Protein AF-A0A1F8QJ65-F1 (afdb_monomer)

Radius of gyration: 10.18 Å; Cα contacts (8 Å, |Δi|>4): 70; chains: 1; bounding box: 23×18×24 Å

Mean predicted aligned error: 2.52 Å

Foldseek 3Di:
DKKAAPCLLVDPDGDIDDDPDPVVVVVVVCVCCCPVVVCNDQDPVNVVSRVVRIDD

Nearest PDB structures (foldseek):
  4kyz-assembly1_A  TM=3.475E-01  e=7.798E+00  synthetic cons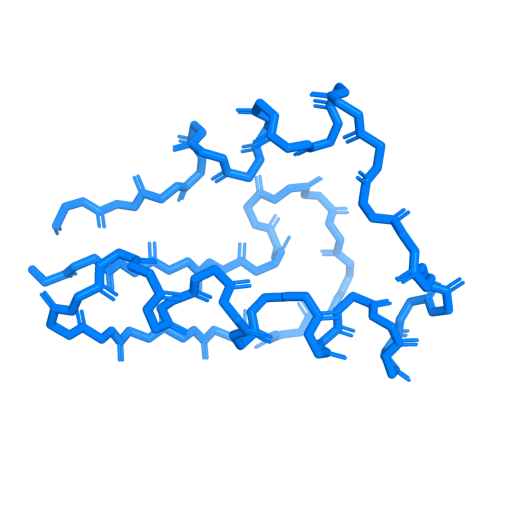truct

Solvent-accessible surface area (backbone atoms only — not comparable to full-atom values): 3302 Å² total; per-residue (Å²): 89,39,28,42,45,49,42,76,76,73,46,91,57,87,55,68,51,70,35,88,44,66,69,61,44,53,53,54,49,49,52,47,37,28,76,76,66,72,35,87,67,82,50,75,72,57,48,53,51,52,61,72,49,47,41,102

Sequence (56 aa):
MPSFKCKDLGMSDSFEVRTDKKEELMKLIAVHARDSHNIPVIPPDMLKKIEAAIKP

Structure (mmCIF, N/CA/C/O backbone):
data_AF-A0A1F8QJ65-F1
#
_entry.id   AF-A0A1F8QJ65-F1
#
loop_
_atom_site.group_PDB
_atom_site.id
_atom_site.type_symbol
_atom_site.label_atom_id
_atom_site.label_alt_id
_atom_site.label_comp_id
_atom_site.label_asym_id
_atom_site.label_entity_id
_atom_site.label_seq_id
_atom_site.pdbx_PDB_ins_code
_atom_site.Cartn_x
_atom_site.Cartn_y
_atom_site.Cartn_z
_atom_site.occupancy
_atom_site.B_iso_or_equiv
_atom_site.auth_seq_id
_atom_site.auth_comp_id
_atom_site.auth_asym_id
_atom_site.auth_atom_id
_atom_site.pdbx_PDB_model_num
ATOM 1 N N . MET A 1 1 ? -11.620 3.861 10.004 1.00 83.38 1 MET A N 1
ATOM 2 C CA . MET A 1 1 ? -11.719 2.841 8.942 1.00 83.38 1 MET A CA 1
ATOM 3 C C . MET A 1 1 ? -10.524 3.046 8.031 1.00 83.38 1 MET A C 1
ATOM 5 O O . MET A 1 1 ? -10.460 4.113 7.416 1.00 83.38 1 MET A O 1
ATOM 9 N N . PRO A 1 2 ? -9.612 2.067 7.953 1.00 92.06 2 PRO A N 1
ATOM 10 C CA . PRO A 1 2 ? -8.415 2.149 7.133 1.00 92.06 2 PRO A CA 1
ATOM 11 C C . PRO A 1 2 ? -8.699 2.644 5.711 1.00 92.06 2 PRO A C 1
ATOM 13 O O . PRO A 1 2 ? -9.592 2.133 5.030 1.00 92.06 2 PRO A O 1
ATOM 16 N N . SER A 1 3 ? -7.938 3.637 5.257 1.00 95.06 3 SER A N 1
ATOM 17 C CA . SER A 1 3 ? -8.046 4.180 3.901 1.00 95.06 3 SER A CA 1
ATOM 18 C C . SER A 1 3 ? -6.682 4.421 3.273 1.00 95.06 3 SER A C 1
ATOM 20 O O . SER A 1 3 ? -5.702 4.669 3.970 1.00 95.06 3 SER A O 1
ATOM 22 N N . PHE A 1 4 ? -6.622 4.329 1.949 1.00 96.50 4 PHE A N 1
ATOM 23 C CA . PHE A 1 4 ? -5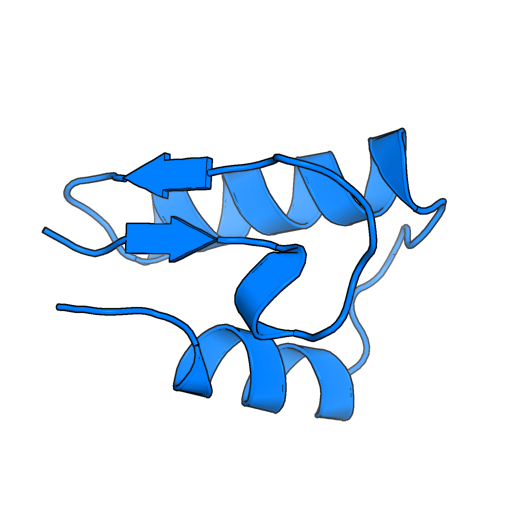.409 4.484 1.157 1.00 96.50 4 PHE A CA 1
ATOM 24 C C . PHE A 1 4 ? -5.714 5.249 -0.131 1.00 96.50 4 PHE A C 1
ATOM 26 O O . PHE A 1 4 ? -6.742 5.010 -0.767 1.00 96.50 4 PHE A O 1
ATOM 33 N N . LYS A 1 5 ? -4.797 6.134 -0.529 1.00 96.56 5 LYS A N 1
ATOM 34 C CA . LYS A 1 5 ? -4.817 6.834 -1.818 1.00 96.56 5 LYS A CA 1
ATOM 35 C C . LYS A 1 5 ? -3.488 6.591 -2.520 1.00 96.56 5 LYS A C 1
ATOM 37 O O . LYS A 1 5 ? -2.444 6.883 -1.945 1.00 96.56 5 LYS A O 1
ATOM 42 N N . CYS A 1 6 ? -3.507 6.115 -3.763 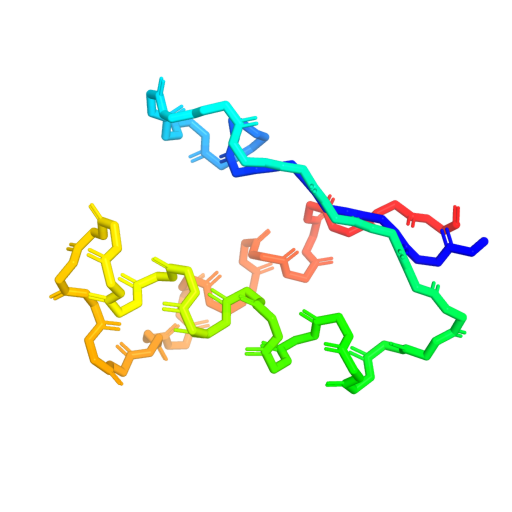1.00 94.56 6 CYS A N 1
ATOM 43 C CA . CYS A 1 6 ? -2.267 5.822 -4.492 1.00 94.56 6 CYS A CA 1
ATOM 44 C C . CYS A 1 6 ? -1.413 7.084 -4.716 1.00 94.56 6 CYS A C 1
ATOM 46 O O . CYS A 1 6 ? -0.187 7.053 -4.599 1.00 94.56 6 CYS A O 1
ATOM 48 N N . LYS A 1 7 ? -2.071 8.239 -4.886 1.00 95.25 7 LYS A N 1
ATOM 49 C CA . LYS A 1 7 ? -1.421 9.560 -4.948 1.00 95.25 7 LYS A CA 1
ATOM 50 C C . LYS A 1 7 ? -0.587 9.907 -3.722 1.00 95.25 7 LYS A C 1
ATOM 52 O O . LYS A 1 7 ? 0.389 10.638 -3.863 1.00 95.25 7 LYS A O 1
ATOM 57 N N . ASP A 1 8 ? -0.922 9.376 -2.545 1.00 93.44 8 ASP A N 1
ATOM 58 C CA . ASP A 1 8 ? -0.151 9.630 -1.321 1.00 93.44 8 ASP A CA 1
ATOM 59 C C . ASP A 1 8 ? 1.251 8.977 -1.401 1.00 93.44 8 ASP A C 1
ATOM 61 O O . ASP A 1 8 ? 2.150 9.349 -0.651 1.00 93.44 8 ASP A O 1
ATOM 65 N N . LEU A 1 9 ? 1.476 8.063 -2.358 1.00 90.75 9 LEU A N 1
ATOM 66 C CA . LEU A 1 9 ? 2.789 7.496 -2.697 1.00 90.75 9 LEU A CA 1
ATOM 67 C C . LEU A 1 9 ? 3.528 8.252 -3.812 1.00 90.75 9 LEU A C 1
ATOM 69 O O . LEU A 1 9 ? 4.616 7.835 -4.211 1.00 90.75 9 LEU A O 1
ATOM 73 N N . GLY A 1 10 ? 2.952 9.338 -4.331 1.00 87.81 10 GLY A N 1
ATOM 74 C CA . GLY A 1 10 ? 3.482 10.077 -5.477 1.00 87.81 10 GLY A CA 1
ATOM 75 C C . GLY A 1 10 ? 3.153 9.453 -6.837 1.00 87.81 10 GLY A C 1
ATOM 76 O O . GLY A 1 10 ? 3.737 9.859 -7.840 1.00 87.81 10 GLY A O 1
ATOM 77 N N . MET A 1 11 ? 2.233 8.482 -6.887 1.00 89.75 11 MET A N 1
ATOM 78 C CA . MET A 1 11 ? 1.713 7.944 -8.147 1.00 89.75 11 MET A CA 1
ATOM 79 C C . MET A 1 11 ? 0.720 8.925 -8.789 1.00 89.75 11 MET A C 1
ATOM 81 O O . MET A 1 11 ? 0.094 9.743 -8.112 1.00 89.75 11 MET A O 1
ATOM 85 N N . SER A 1 12 ? 0.593 8.877 -10.115 1.00 88.06 12 SER A N 1
ATOM 86 C CA . SER A 1 12 ? -0.236 9.816 -10.885 1.00 88.06 12 SER A CA 1
ATOM 87 C C . SER A 1 12 ? -1.711 9.412 -10.996 1.00 88.06 12 SER A C 1
ATOM 89 O O . SER A 1 12 ? -2.538 10.225 -11.419 1.00 88.06 12 SER A O 1
ATOM 91 N N . ASP A 1 13 ? -2.066 8.186 -10.616 1.00 89.88 13 ASP A N 1
ATOM 92 C CA . ASP A 1 13 ? -3.424 7.655 -10.711 1.00 89.88 13 ASP A CA 1
ATOM 93 C C . ASP A 1 13 ? -4.325 8.182 -9.579 1.00 89.88 13 ASP A C 1
ATOM 95 O O . ASP A 1 13 ? -3.853 8.682 -8.567 1.00 89.88 13 ASP A O 1
ATOM 99 N N . SER A 1 14 ? -5.647 8.110 -9.740 1.00 92.88 14 SER A N 1
ATOM 100 C CA . SER A 1 14 ? -6.625 8.599 -8.755 1.00 92.88 14 SER A CA 1
ATOM 101 C C . SER A 1 14 ? -7.254 7.505 -7.895 1.00 92.88 14 SER A C 1
ATOM 103 O O . SER A 1 14 ? -8.360 7.706 -7.396 1.00 92.88 14 SER A O 1
ATOM 105 N N . PHE A 1 15 ? -6.600 6.354 -7.736 1.00 95.94 15 PHE A N 1
ATOM 106 C CA . PHE A 1 15 ? -7.140 5.262 -6.942 1.00 95.94 15 PHE A CA 1
ATOM 107 C C . PHE A 1 15 ? -7.204 5.624 -5.458 1.00 95.94 15 PHE A C 1
ATOM 109 O O . PHE A 1 15 ? -6.232 6.080 -4.847 1.00 95.94 15 PHE A O 1
ATOM 116 N N . GLU A 1 16 ? -8.373 5.377 -4.876 1.00 95.81 16 GLU A N 1
ATOM 117 C CA . GLU A 1 16 ? -8.653 5.522 -3.457 1.00 95.81 16 GLU A CA 1
ATOM 118 C C . GLU A 1 16 ? -9.514 4.349 -3.001 1.00 95.81 16 GLU A C 1
ATOM 120 O O . GLU A 1 16 ? -10.448 3.934 -3.689 1.00 95.81 16 GLU A O 1
ATOM 125 N N . VAL A 1 17 ? -9.198 3.816 -1.826 1.00 95.62 17 VAL A N 1
ATOM 126 C CA . VAL A 1 17 ? -9.918 2.693 -1.238 1.00 95.62 17 VAL A CA 1
ATOM 127 C C . VAL A 1 17 ? -10.024 2.869 0.271 1.00 95.62 17 VAL A C 1
ATOM 129 O O . VAL A 1 17 ? -9.106 3.362 0.927 1.00 95.62 17 VAL A O 1
ATOM 132 N N . ARG A 1 18 ? -11.165 2.466 0.826 1.00 95.50 18 ARG A N 1
ATOM 133 C CA . ARG A 1 18 ? -11.449 2.469 2.261 1.00 95.50 18 ARG A CA 1
ATOM 134 C C . ARG A 1 18 ? -12.189 1.189 2.617 1.00 95.50 18 ARG A C 1
ATOM 136 O O . ARG A 1 18 ? -13.150 0.836 1.939 1.00 95.50 18 ARG A O 1
ATOM 143 N N . THR A 1 19 ? -11.749 0.510 3.667 1.00 94.56 19 THR A N 1
ATOM 144 C CA . THR A 1 19 ? -12.345 -0.747 4.143 1.00 94.56 19 THR A CA 1
ATOM 145 C C . THR A 1 19 ? -12.334 -0.790 5.669 1.00 94.56 19 THR A C 1
ATOM 147 O O . THR A 1 19 ? -11.662 0.010 6.321 1.00 94.56 19 THR A O 1
ATOM 150 N N . ASP A 1 20 ? -13.067 -1.735 6.256 1.00 91.69 20 ASP A N 1
ATOM 151 C CA . ASP A 1 20 ? -13.062 -1.948 7.709 1.00 91.69 20 ASP A CA 1
ATOM 152 C C . ASP A 1 20 ? -11.865 -2.775 8.188 1.00 91.69 20 ASP A C 1
ATOM 154 O O . ASP A 1 20 ? -11.460 -2.673 9.346 1.00 91.69 20 ASP A O 1
ATOM 158 N N . LYS A 1 21 ? -11.266 -3.573 7.294 1.00 93.44 21 LYS A N 1
ATOM 159 C CA . LYS A 1 21 ? -10.146 -4.465 7.611 1.00 93.44 21 LYS A CA 1
ATOM 160 C C . LYS A 1 21 ? -8.905 -4.124 6.806 1.00 93.44 21 LYS A C 1
ATOM 162 O O . LYS A 1 21 ? -8.949 -4.057 5.574 1.00 93.44 21 LYS A O 1
ATOM 167 N N . LYS A 1 22 ? -7.769 -4.017 7.502 1.00 90.31 22 LYS A N 1
ATOM 168 C CA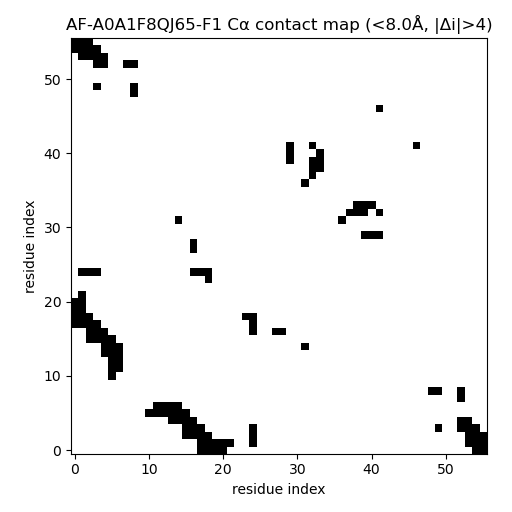 . LYS A 1 22 ? -6.458 -3.780 6.883 1.00 90.31 22 LYS A CA 1
ATOM 169 C C . LYS A 1 22 ? -6.098 -4.878 5.874 1.00 90.31 22 LYS A C 1
ATOM 171 O O . LYS A 1 22 ? -5.563 -4.549 4.822 1.00 90.31 22 LYS A O 1
ATOM 176 N N . GLU A 1 23 ? -6.415 -6.156 6.120 1.00 92.50 23 GLU A N 1
ATOM 177 C CA . GLU A 1 23 ? -6.077 -7.208 5.144 1.00 92.50 23 GLU A CA 1
ATOM 178 C C . GLU A 1 23 ? -6.846 -7.055 3.826 1.00 92.50 23 GLU A C 1
ATOM 180 O O . GLU A 1 23 ? -6.289 -7.290 2.754 1.00 92.50 23 GLU A O 1
ATOM 185 N N . GLU A 1 24 ? -8.117 -6.650 3.887 1.00 94.62 24 GLU A N 1
ATOM 186 C CA . GLU A 1 24 ? -8.929 -6.379 2.695 1.00 94.62 24 GLU A CA 1
ATOM 187 C C . GLU A 1 24 ? -8.390 -5.161 1.936 1.00 94.62 24 GLU A C 1
ATOM 189 O O . GLU A 1 24 ? -8.268 -5.209 0.711 1.00 94.62 24 GLU A O 1
ATOM 194 N N . LEU A 1 25 ? -7.967 -4.120 2.664 1.00 95.19 25 LEU A N 1
ATOM 195 C CA . LEU A 1 25 ? -7.320 -2.944 2.084 1.00 95.19 25 LEU A CA 1
ATOM 196 C C . LEU A 1 25 ? -6.062 -3.340 1.296 1.00 95.19 25 LEU A C 1
ATOM 198 O O . LEU A 1 25 ? -5.916 -2.979 0.131 1.00 95.19 25 LEU A O 1
ATOM 202 N N . MET A 1 26 ? -5.183 -4.141 1.905 1.00 94.69 26 MET A N 1
ATOM 203 C CA . MET A 1 26 ? -3.930 -4.576 1.281 1.00 94.69 26 MET A CA 1
ATOM 204 C C . MET A 1 26 ? -4.157 -5.429 0.028 1.00 94.69 26 MET A C 1
ATOM 206 O O . MET A 1 26 ? -3.414 -5.290 -0.943 1.00 94.69 26 MET A O 1
ATOM 210 N N . LYS A 1 27 ? -5.195 -6.276 0.007 1.00 95.56 27 LYS A N 1
ATOM 211 C CA . LYS A 1 27 ? -5.564 -7.050 -1.192 1.00 95.56 27 LYS A CA 1
ATOM 212 C C . LYS A 1 27 ? -5.975 -6.138 -2.347 1.00 95.56 27 LYS A C 1
ATOM 214 O O . LYS A 1 27 ? -5.528 -6.352 -3.469 1.00 95.56 27 LYS A O 1
ATOM 219 N N . LEU A 1 28 ? -6.789 -5.118 -2.075 1.00 96.38 28 LEU A N 1
ATOM 220 C CA . LEU A 1 28 ? -7.243 -4.167 -3.096 1.00 96.38 28 LEU A CA 1
ATOM 221 C C . LEU A 1 28 ? -6.083 -3.322 -3.638 1.00 96.38 28 LEU A C 1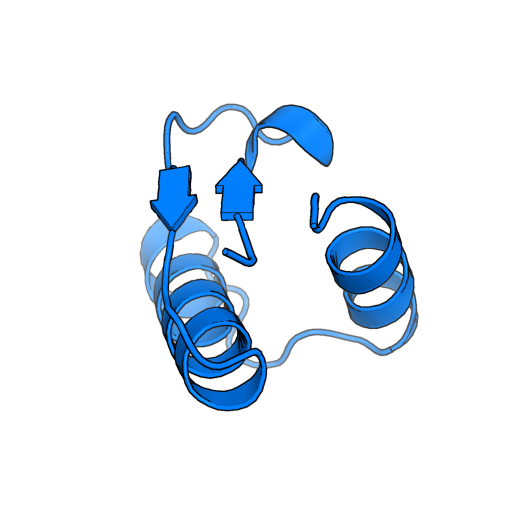
ATOM 223 O O . LEU A 1 28 ? -5.985 -3.127 -4.847 1.00 96.38 28 LEU A O 1
ATOM 227 N N . ILE A 1 29 ? -5.160 -2.903 -2.767 1.00 95.44 29 ILE A N 1
ATOM 228 C CA . ILE A 1 29 ? -3.933 -2.202 -3.173 1.00 95.44 29 ILE A CA 1
ATOM 229 C C . ILE A 1 29 ? -3.063 -3.095 -4.066 1.00 95.44 29 ILE A C 1
ATOM 231 O O . ILE A 1 29 ? -2.570 -2.629 -5.088 1.00 95.44 29 ILE A O 1
ATOM 235 N N . ALA A 1 30 ? -2.901 -4.379 -3.729 1.00 95.88 30 ALA A N 1
ATOM 236 C CA . ALA A 1 30 ? -2.122 -5.317 -4.540 1.00 95.88 30 ALA A CA 1
ATOM 237 C C . ALA A 1 30 ? -2.727 -5.543 -5.934 1.00 95.88 30 ALA A C 1
ATOM 239 O O . ALA A 1 30 ? -1.997 -5.556 -6.924 1.00 95.88 30 ALA A O 1
ATOM 240 N N . VAL A 1 31 ? -4.056 -5.671 -6.025 1.00 96.62 31 VAL A N 1
ATOM 241 C CA . VAL A 1 31 ? -4.763 -5.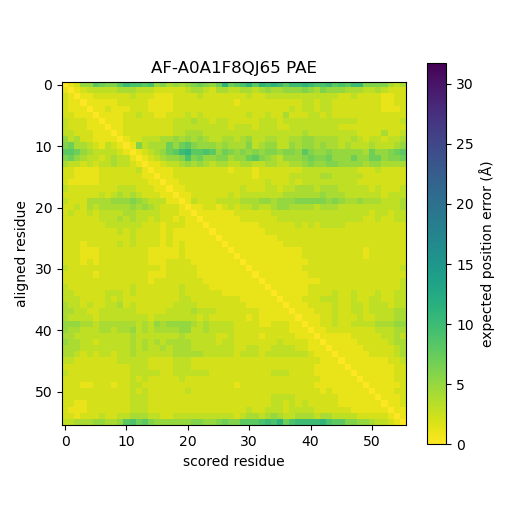770 -7.312 1.00 96.62 31 VAL A CA 1
ATOM 242 C C . VAL A 1 31 ? -4.543 -4.508 -8.144 1.00 96.62 31 VAL A C 1
ATOM 244 O O . VAL A 1 31 ? -4.162 -4.601 -9.307 1.00 96.62 31 VAL A O 1
ATOM 247 N N . HIS A 1 32 ? -4.707 -3.329 -7.542 1.00 96.19 32 HIS A N 1
ATOM 248 C CA . HIS A 1 32 ? -4.490 -2.061 -8.230 1.00 96.19 32 HIS A CA 1
ATOM 249 C C . HIS A 1 32 ? -3.033 -1.885 -8.694 1.00 96.19 32 HIS A C 1
ATOM 251 O O . HIS A 1 32 ? -2.796 -1.534 -9.849 1.00 96.19 32 HIS A O 1
ATOM 257 N N . ALA A 1 33 ? -2.052 -2.202 -7.844 1.00 94.88 33 ALA A N 1
ATOM 258 C CA . ALA A 1 33 ? -0.633 -2.151 -8.192 1.00 94.88 33 ALA A CA 1
ATOM 259 C C . ALA A 1 33 ? -0.309 -3.047 -9.400 1.00 94.88 33 ALA A C 1
ATOM 261 O O . ALA A 1 33 ? 0.391 -2.622 -10.323 1.00 94.88 33 ALA A O 1
ATOM 262 N N . ARG A 1 34 ? -0.876 -4.258 -9.439 1.00 96.25 34 ARG A N 1
ATOM 263 C CA . ARG A 1 34 ? -0.730 -5.174 -10.574 1.00 96.25 34 ARG A CA 1
ATOM 264 C C . ARG A 1 34 ? -1.380 -4.618 -11.838 1.00 96.25 34 ARG A C 1
ATOM 266 O O . ARG A 1 34 ? -0.716 -4.549 -12.865 1.00 96.25 34 ARG A O 1
ATOM 273 N N . ASP A 1 35 ? -2.645 -4.219 -11.763 1.00 96.00 35 ASP A N 1
ATOM 274 C CA . ASP A 1 35 ? -3.456 -3.935 -12.953 1.00 96.00 35 ASP A CA 1
ATOM 275 C C . ASP A 1 35 ? -3.203 -2.528 -13.5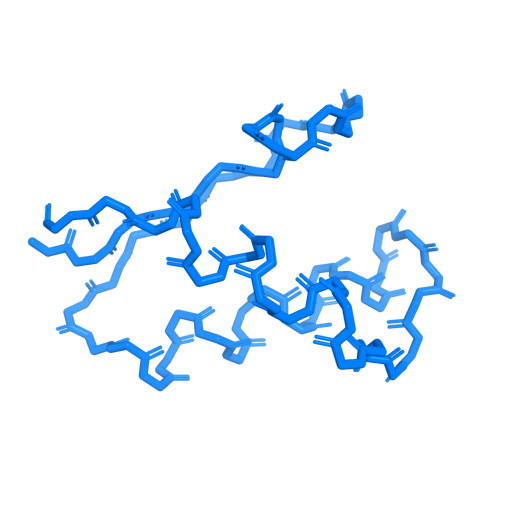23 1.00 96.00 35 ASP A C 1
ATOM 277 O O . ASP A 1 35 ? -3.261 -2.333 -14.733 1.00 96.00 35 ASP A O 1
ATOM 281 N N . SER A 1 36 ? -2.905 -1.541 -12.669 1.00 95.25 36 SER A N 1
ATOM 282 C CA . SER A 1 36 ? -2.706 -0.136 -13.071 1.00 95.25 36 SER A CA 1
ATOM 283 C C . SER A 1 36 ? -1.237 0.249 -13.241 1.00 95.25 36 SER A C 1
ATOM 285 O O . SER A 1 36 ? -0.925 1.126 -14.044 1.00 95.25 36 SER A O 1
ATOM 287 N N . HIS A 1 37 ? -0.326 -0.410 -12.519 1.00 92.94 37 HIS A N 1
ATOM 288 C CA . HIS A 1 37 ? 1.099 -0.064 -12.526 1.00 92.94 37 HIS A CA 1
ATOM 289 C C . HIS A 1 37 ? 2.009 -1.196 -13.012 1.00 92.94 37 HIS A C 1
ATOM 291 O O . HIS A 1 37 ? 3.223 -1.011 -13.053 1.00 92.94 37 HIS A O 1
ATOM 297 N N . ASN A 1 38 ? 1.453 -2.345 -13.417 1.00 94.38 38 ASN A N 1
ATOM 298 C CA . ASN A 1 38 ? 2.215 -3.533 -13.818 1.00 94.38 38 ASN A CA 1
ATOM 299 C C . ASN A 1 38 ? 3.208 -3.994 -12.735 1.00 94.38 38 ASN A C 1
ATOM 301 O O . ASN A 1 38 ? 4.312 -4.445 -13.039 1.00 94.38 38 ASN A O 1
ATOM 305 N N . ILE A 1 39 ? 2.816 -3.882 -11.461 1.00 93.44 39 ILE A N 1
ATOM 306 C CA . ILE A 1 39 ? 3.595 -4.329 -10.300 1.00 93.44 39 ILE A CA 1
ATOM 307 C C . ILE A 1 39 ? 2.973 -5.640 -9.793 1.00 93.44 39 ILE A C 1
ATOM 309 O O . ILE A 1 39 ? 2.102 -5.612 -8.924 1.00 93.44 39 ILE A O 1
ATOM 313 N N . PRO A 1 40 ? 3.368 -6.811 -10.331 1.00 92.44 40 PRO A N 1
ATOM 314 C CA . PRO A 1 40 ? 2.770 -8.092 -9.949 1.00 92.44 40 PRO A CA 1
ATOM 315 C C . PRO A 1 40 ? 3.121 -8.517 -8.519 1.00 92.44 40 PRO A C 1
ATOM 317 O O . PRO A 1 40 ? 2.389 -9.294 -7.911 1.00 92.44 40 PRO A O 1
ATOM 320 N N . VAL A 1 41 ? 4.237 -8.015 -7.985 1.00 94.38 41 VAL A N 1
ATOM 321 C CA . VAL A 1 41 ? 4.701 -8.264 -6.619 1.00 94.38 41 VAL A CA 1
ATOM 322 C C . VAL A 1 41 ? 5.138 -6.933 -6.025 1.00 94.38 41 VAL A C 1
ATOM 324 O O . VAL A 1 41 ? 6.036 -6.285 -6.559 1.00 94.38 41 VAL A O 1
ATOM 327 N N . ILE A 1 42 ? 4.508 -6.527 -4.922 1.00 93.31 42 ILE A N 1
ATOM 328 C CA . ILE A 1 42 ? 4.883 -5.312 -4.193 1.00 93.31 42 ILE A CA 1
ATOM 329 C C . ILE A 1 42 ? 6.203 -5.584 -3.456 1.00 93.31 42 ILE A C 1
ATOM 331 O O . ILE A 1 42 ? 6.236 -6.465 -2.590 1.00 93.31 42 ILE A O 1
ATOM 335 N N . PRO A 1 43 ? 7.292 -4.858 -3.764 1.00 93.31 43 PRO A N 1
ATOM 336 C CA . PRO A 1 43 ? 8.562 -5.058 -3.084 1.00 93.31 43 PRO A CA 1
ATOM 337 C C . PRO A 1 43 ? 8.512 -4.540 -1.629 1.00 93.31 43 PRO A C 1
ATOM 339 O O . PRO A 1 43 ? 7.686 -3.681 -1.299 1.00 93.31 43 PRO A O 1
ATOM 342 N N . PRO A 1 44 ? 9.387 -5.032 -0.728 1.00 93.81 44 PRO A N 1
ATOM 343 C CA . PRO A 1 44 ? 9.322 -4.711 0.702 1.00 93.81 44 PRO A CA 1
ATOM 344 C C . PRO A 1 44 ? 9.449 -3.218 1.040 1.00 93.81 44 PRO A C 1
ATOM 346 O O . PRO A 1 44 ? 8.894 -2.756 2.035 1.00 93.81 44 PRO A O 1
ATOM 349 N N . ASP A 1 45 ? 10.186 -2.451 0.240 1.00 92.88 45 ASP A N 1
ATOM 350 C CA . ASP A 1 45 ? 10.336 -1.004 0.408 1.00 92.88 45 ASP A CA 1
ATOM 351 C C . ASP A 1 45 ? 9.036 -0.258 0.066 1.00 92.88 45 ASP A C 1
ATOM 353 O O . ASP A 1 45 ? 8.630 0.649 0.794 1.00 92.88 45 ASP A O 1
ATOM 357 N N . MET A 1 46 ? 8.346 -0.679 -0.997 1.00 92.94 46 MET A N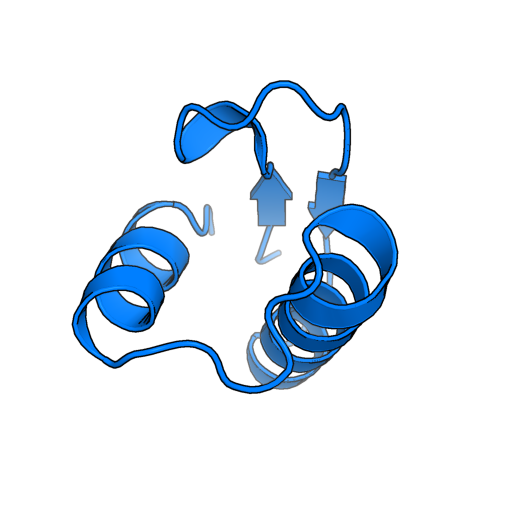 1
ATOM 358 C CA . MET A 1 46 ? 7.044 -0.141 -1.381 1.00 92.94 46 MET A CA 1
ATOM 359 C C . MET A 1 46 ? 5.966 -0.531 -0.374 1.00 92.94 46 MET A C 1
ATOM 361 O O . MET A 1 46 ? 5.124 0.301 -0.046 1.00 92.94 46 MET A O 1
ATOM 365 N N . LEU A 1 47 ? 6.032 -1.744 0.181 1.00 94.31 47 LEU A N 1
ATOM 366 C CA . LEU A 1 47 ? 5.123 -2.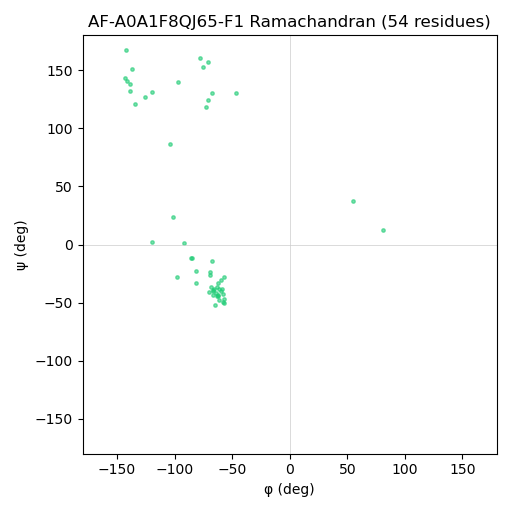187 1.235 1.00 94.31 47 LEU A CA 1
ATOM 367 C C . LEU A 1 47 ? 5.176 -1.247 2.446 1.00 94.31 47 LEU A C 1
ATOM 369 O O . LEU A 1 47 ? 4.136 -0.782 2.900 1.00 94.31 47 LEU A O 1
ATOM 373 N N . LYS A 1 48 ? 6.378 -0.880 2.908 1.00 94.81 48 LYS A N 1
ATOM 374 C CA . LYS A 1 48 ? 6.545 0.079 4.015 1.00 94.81 48 LYS A CA 1
ATOM 375 C C . LYS A 1 48 ? 5.938 1.446 3.701 1.00 94.81 48 LYS A C 1
ATOM 377 O O . LYS A 1 48 ? 5.324 2.056 4.572 1.00 94.81 48 LYS A O 1
ATOM 382 N N . LYS A 1 49 ? 6.095 1.929 2.463 1.00 94.31 49 LYS A N 1
ATOM 383 C CA . LYS A 1 49 ? 5.496 3.199 2.026 1.00 94.31 49 LYS A CA 1
ATOM 384 C C . LYS A 1 49 ? 3.970 3.117 1.992 1.00 94.31 49 LYS A C 1
ATOM 386 O O . LYS A 1 49 ? 3.315 4.030 2.479 1.00 94.31 49 LYS A O 1
ATOM 391 N N . ILE A 1 50 ? 3.418 2.017 1.473 1.00 94.44 50 ILE A N 1
ATOM 392 C CA . ILE A 1 50 ? 1.974 1.749 1.482 1.00 94.44 50 ILE A CA 1
ATOM 393 C C . ILE A 1 50 ? 1.455 1.774 2.917 1.00 94.44 50 ILE A C 1
ATOM 395 O O . ILE A 1 50 ? 0.507 2.495 3.201 1.00 94.44 50 ILE A O 1
ATOM 399 N N . GLU A 1 51 ? 2.095 1.046 3.832 1.00 93.75 51 GLU A N 1
ATOM 400 C CA . GLU A 1 51 ? 1.667 0.991 5.230 1.00 93.75 51 GLU A CA 1
ATOM 401 C C . GLU A 1 51 ? 1.703 2.355 5.922 1.00 93.75 51 GLU A C 1
ATOM 403 O O . GLU A 1 51 ? 0.788 2.669 6.678 1.00 93.75 51 GLU A O 1
ATOM 408 N N . ALA A 1 52 ? 2.713 3.177 5.630 1.00 94.62 52 ALA A N 1
ATOM 409 C CA . ALA A 1 52 ? 2.810 4.541 6.144 1.00 94.62 52 ALA A CA 1
ATOM 410 C C . ALA A 1 52 ? 1.757 5.494 5.544 1.00 94.62 52 ALA A C 1
ATOM 412 O O . ALA A 1 52 ? 1.393 6.480 6.181 1.00 94.62 52 ALA A O 1
ATOM 413 N N . ALA A 1 53 ? 1.267 5.211 4.334 1.00 94.94 53 ALA A N 1
ATOM 414 C CA . ALA A 1 53 ? 0.232 5.995 3.661 1.00 94.94 53 ALA A CA 1
ATOM 415 C C . ALA A 1 53 ? -1.200 5.601 4.069 1.00 94.94 53 ALA A C 1
ATOM 417 O O . ALA A 1 53 ? -2.146 6.322 3.744 1.00 94.94 53 ALA A O 1
ATOM 418 N N . ILE A 1 54 ? -1.386 4.478 4.775 1.00 94.69 54 ILE A N 1
ATOM 419 C CA . ILE A 1 54 ? -2.703 4.069 5.276 1.00 94.69 54 ILE A CA 1
ATOM 420 C C . ILE A 1 54 ? -3.127 4.995 6.417 1.00 94.69 54 ILE A C 1
ATOM 422 O O . ILE A 1 54 ? -2.439 5.121 7.430 1.00 94.69 54 ILE A O 1
ATOM 426 N N . LYS A 1 55 ? -4.305 5.604 6.278 1.00 92.62 55 LYS A N 1
ATOM 427 C CA . LYS A 1 55 ? -4.910 6.467 7.301 1.00 92.62 55 LYS A CA 1
ATOM 428 C C . LYS A 1 55 ? -5.924 5.671 8.134 1.00 92.62 55 LYS A C 1
ATOM 430 O O . LYS A 1 55 ? -6.633 4.856 7.539 1.00 92.62 55 LYS A O 1
ATOM 435 N N . PRO A 1 56 ? -5.987 5.878 9.465 1.00 85.25 56 PRO A N 1
ATOM 436 C CA . PRO A 1 56 ? -6.871 5.135 10.368 1.00 85.25 56 PRO A CA 1
ATOM 437 C C . PRO A 1 56 ? -8.367 5.381 10.137 1.00 85.25 56 PRO A C 1
ATOM 439 O O . PRO A 1 56 ? -8.767 6.462 9.653 1.00 85.25 56 PRO A O 1
#

Secondary structure (DSSP, 8-state):
--EEEGGGGT-SS--EEE-S-HHHHHHHHHHHHHHHH--SS--HHHHHHHHHH-B-

pLDDT: mean 93.6, std 2.69, range [83.38, 96.62]